Protein AF-A0A430QYB5-F1 (afdb_monomer)

Nearest PDB structures (foldseek):
  3lpz-assembly1_A  TM=6.120E-01  e=8.906E+00  Thermochaetoides thermophila DSM 1495

Structure (mmCIF, N/CA/C/O backbone):
data_AF-A0A430QYB5-F1
#
_entry.id   AF-A0A430QYB5-F1
#
loop_
_atom_site.group_PDB
_atom_site.id
_atom_site.type_symbol
_atom_site.label_atom_id
_atom_site.label_alt_id
_atom_site.label_comp_id
_atom_site.label_asym_id
_atom_site.label_entity_id
_atom_site.label_seq_id
_atom_site.pdbx_PDB_ins_code
_atom_site.Cartn_x
_atom_site.Cartn_y
_atom_site.Cartn_z
_atom_site.occupancy
_atom_site.B_iso_or_equiv
_atom_site.auth_seq_id
_atom_site.auth_comp_id
_atom_site.auth_asym_id
_atom_site.auth_atom_id
_atom_site.pdbx_PDB_model_num
ATOM 1 N N . MET A 1 1 ? -18.616 -3.826 4.982 1.00 47.16 1 MET A N 1
ATOM 2 C CA . MET A 1 1 ? -18.091 -3.976 3.610 1.00 47.16 1 MET A CA 1
ATOM 3 C C . MET A 1 1 ? -16.634 -4.394 3.695 1.00 47.16 1 MET A C 1
ATOM 5 O O . MET A 1 1 ? -15.875 -3.726 4.386 1.00 47.16 1 MET A O 1
ATOM 9 N N . VAL A 1 2 ? -16.260 -5.523 3.088 1.00 58.34 2 VAL A N 1
ATOM 10 C CA . VAL A 1 2 ? -14.852 -5.933 2.980 1.00 58.34 2 VAL A CA 1
ATOM 11 C C . VAL A 1 2 ? -14.262 -5.091 1.857 1.00 58.34 2 VAL A C 1
ATOM 13 O O . VAL A 1 2 ? -14.585 -5.321 0.697 1.00 58.34 2 VAL A O 1
ATOM 16 N N . LEU A 1 3 ? -13.484 -4.056 2.189 1.00 60.25 3 LEU A N 1
ATOM 17 C CA . LEU A 1 3 ? -12.774 -3.303 1.156 1.00 60.25 3 LEU A CA 1
ATOM 18 C C . LEU A 1 3 ? -11.846 -4.300 0.436 1.00 60.25 3 LEU A C 1
ATOM 20 O O . LEU A 1 3 ? -11.091 -4.998 1.123 1.00 60.25 3 LEU A O 1
ATOM 24 N N . PRO A 1 4 ? -11.897 -4.424 -0.901 1.00 82.31 4 PRO A N 1
ATOM 25 C CA . PRO A 1 4 ? -11.159 -5.451 -1.626 1.00 82.31 4 PRO A CA 1
ATOM 26 C C . PRO A 1 4 ? -9.688 -5.040 -1.795 1.00 82.31 4 PRO A C 1
ATOM 28 O O . PRO A 1 4 ? -9.173 -4.937 -2.903 1.00 82.31 4 PRO A O 1
ATOM 31 N N . TYR A 1 5 ? -8.989 -4.809 -0.678 1.00 80.50 5 TYR A N 1
ATOM 32 C CA . TYR A 1 5 ? -7.568 -4.455 -0.639 1.00 80.50 5 TYR A CA 1
ATOM 33 C C . TYR A 1 5 ? -6.678 -5.377 -1.495 1.00 80.50 5 TYR A C 1
ATOM 35 O O . TYR A 1 5 ? -5.814 -4.848 -2.192 1.00 80.50 5 TYR A O 1
ATOM 43 N N . PRO A 1 6 ? -6.884 -6.714 -1.534 1.00 84.00 6 PRO A N 1
ATOM 44 C CA . PRO A 1 6 ? -6.086 -7.585 -2.396 1.00 84.00 6 PRO A CA 1
ATOM 45 C C . PRO A 1 6 ? -6.289 -7.280 -3.882 1.00 84.00 6 PRO A C 1
ATOM 47 O O . PRO A 1 6 ? -5.328 -7.282 -4.641 1.00 84.00 6 PRO A O 1
ATOM 50 N N . VAL A 1 7 ? -7.525 -6.967 -4.286 1.00 88.19 7 VAL A N 1
ATOM 51 C CA . VAL A 1 7 ? -7.868 -6.640 -5.677 1.00 88.19 7 VAL A CA 1
ATOM 52 C C . VAL A 1 7 ? -7.212 -5.329 -6.090 1.00 88.19 7 VAL A C 1
ATOM 54 O O . VAL A 1 7 ? -6.670 -5.244 -7.185 1.00 88.19 7 VAL A O 1
ATOM 57 N N . ILE A 1 8 ? -7.200 -4.331 -5.201 1.00 87.19 8 ILE A N 1
ATOM 58 C CA . ILE A 1 8 ? -6.532 -3.049 -5.459 1.00 87.19 8 ILE A CA 1
ATOM 59 C C . ILE A 1 8 ? -5.026 -3.267 -5.627 1.00 87.19 8 ILE A C 1
ATOM 61 O O . ILE A 1 8 ? -4.460 -2.790 -6.603 1.00 87.19 8 ILE A O 1
ATOM 65 N N . ALA A 1 9 ? -4.392 -4.021 -4.721 1.00 88.00 9 ALA A N 1
ATOM 66 C CA . ALA A 1 9 ? -2.957 -4.290 -4.787 1.00 88.00 9 ALA A CA 1
ATOM 67 C C . ALA A 1 9 ? -2.564 -5.063 -6.058 1.00 88.00 9 ALA A C 1
ATOM 69 O O . ALA A 1 9 ? -1.617 -4.668 -6.741 1.00 88.00 9 ALA A O 1
ATOM 70 N N . LEU A 1 10 ? -3.303 -6.129 -6.398 1.00 90.56 10 LEU A N 1
ATOM 71 C CA . LEU A 1 10 ? -3.067 -6.897 -7.626 1.00 90.56 10 LEU A CA 1
ATOM 72 C C . LEU A 1 10 ? -3.315 -6.050 -8.873 1.00 90.56 10 LEU A C 1
ATOM 74 O O . LEU A 1 10 ? -2.497 -6.065 -9.786 1.00 90.56 10 LEU A O 1
ATOM 78 N N . GLY A 1 11 ? -4.421 -5.304 -8.906 1.00 91.19 11 GLY A N 1
ATOM 79 C CA . GLY A 1 11 ? -4.780 -4.453 -10.036 1.00 91.19 11 GLY A CA 1
ATOM 80 C C . GLY A 1 11 ? -3.723 -3.384 -10.294 1.00 91.19 11 GLY A C 1
ATOM 81 O O . GLY A 1 11 ? -3.291 -3.213 -11.430 1.00 91.19 11 GLY A O 1
ATOM 82 N N . SER A 1 12 ? -3.231 -2.727 -9.239 1.00 90.44 12 SER A N 1
ATOM 83 C CA . SER A 1 12 ? -2.146 -1.756 -9.373 1.00 90.44 12 SER A CA 1
ATOM 84 C C . SER A 1 12 ? -0.837 -2.408 -9.818 1.00 90.44 12 SER A C 1
ATOM 86 O O . SER A 1 12 ? -0.170 -1.877 -10.697 1.00 90.44 12 SER A O 1
ATOM 88 N N 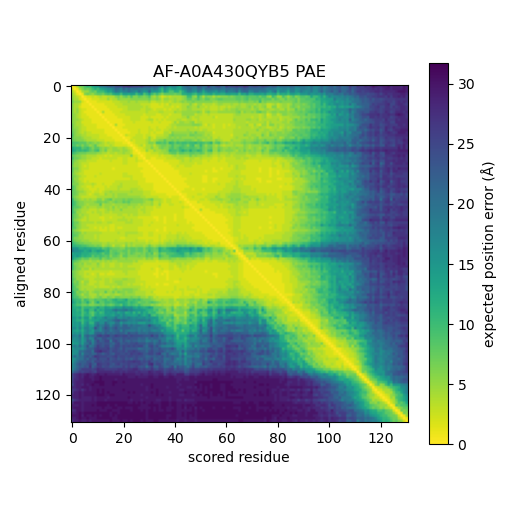. LEU A 1 13 ? -0.481 -3.581 -9.282 1.00 90.31 13 LEU A N 1
ATOM 89 C CA . LEU A 1 13 ? 0.733 -4.289 -9.701 1.00 90.31 13 LEU A CA 1
ATOM 90 C C . LEU A 1 13 ? 0.675 -4.663 -11.188 1.00 90.31 13 LEU A C 1
ATOM 92 O O . LEU A 1 13 ? 1.628 -4.425 -11.927 1.00 90.31 13 LEU A O 1
ATOM 96 N N . PHE A 1 14 ? -0.461 -5.208 -11.629 1.00 92.31 14 PHE A N 1
ATOM 97 C CA . PHE A 1 14 ? -0.683 -5.575 -13.022 1.00 92.31 14 PHE A CA 1
ATOM 98 C C . PHE A 1 14 ? -0.609 -4.355 -13.941 1.00 92.31 14 PHE A C 1
ATOM 100 O O . PHE A 1 14 ? 0.028 -4.417 -14.989 1.00 92.31 14 PHE A O 1
ATOM 107 N N . MET A 1 15 ? -1.192 -3.227 -13.526 1.00 92.00 15 MET A N 1
ATOM 108 C CA . MET A 1 15 ? -1.157 -2.001 -14.318 1.00 92.00 15 MET A CA 1
ATOM 109 C C . MET A 1 15 ? 0.257 -1.422 -14.440 1.00 92.00 15 MET A C 1
ATOM 111 O O . MET A 1 15 ? 0.645 -0.987 -15.522 1.00 92.00 15 MET A O 1
ATOM 115 N N . GLY A 1 16 ? 1.054 -1.479 -13.368 1.00 89.25 16 GLY A N 1
ATOM 116 C CA . GLY A 1 16 ? 2.466 -1.090 -13.401 1.00 89.25 16 GLY A CA 1
ATOM 117 C C . GLY A 1 16 ? 3.289 -1.954 -14.359 1.00 89.25 16 GLY A C 1
ATOM 118 O O . GLY A 1 16 ? 4.051 -1.426 -15.165 1.00 89.25 16 GLY A O 1
ATOM 119 N N . LEU A 1 17 ? 3.091 -3.276 -14.330 1.00 90.56 17 LEU A N 1
ATOM 120 C CA . LEU A 1 17 ? 3.746 -4.203 -15.259 1.00 90.56 17 LEU A CA 1
ATOM 121 C C . LEU A 1 17 ? 3.321 -3.959 -16.710 1.00 90.56 17 LEU A C 1
ATOM 123 O O . LEU A 1 17 ? 4.170 -3.915 -17.596 1.00 90.56 17 LEU A O 1
ATOM 127 N N . LEU A 1 18 ? 2.023 -3.765 -16.954 1.00 91.81 18 LEU A N 1
ATOM 128 C CA . LEU A 1 18 ? 1.495 -3.483 -18.285 1.00 91.81 18 LEU A CA 1
ATOM 129 C C . LEU A 1 18 ? 2.076 -2.180 -18.848 1.00 91.81 18 LEU A C 1
ATOM 131 O O . LEU A 1 18 ? 2.501 -2.155 -19.999 1.00 91.81 18 LEU A O 1
ATOM 135 N N . ALA A 1 19 ? 2.157 -1.124 -18.034 1.00 88.94 19 ALA A N 1
ATOM 136 C CA . ALA A 1 19 ? 2.781 0.136 -18.430 1.00 88.94 19 ALA A CA 1
ATOM 137 C C . ALA A 1 19 ? 4.268 -0.044 -18.793 1.00 88.94 19 ALA A C 1
ATOM 139 O O . ALA A 1 19 ? 4.719 0.505 -19.797 1.00 88.94 19 ALA A O 1
ATOM 140 N N . GLY A 1 20 ? 5.003 -0.866 -18.036 1.00 86.12 20 GLY A N 1
ATOM 141 C CA . GLY A 1 20 ? 6.384 -1.236 -18.358 1.00 86.12 20 GLY A CA 1
ATOM 142 C C . GLY A 1 20 ? 6.516 -1.973 -19.691 1.00 86.12 20 GLY A C 1
ATOM 143 O O . GLY A 1 20 ? 7.339 -1.604 -20.524 1.00 86.12 20 GLY A O 1
ATOM 144 N N . VAL A 1 21 ? 5.664 -2.974 -19.938 1.00 88.50 21 VAL A N 1
ATOM 145 C CA . VAL A 1 21 ? 5.663 -3.750 -21.194 1.00 88.50 21 VAL A CA 1
ATOM 146 C C . VAL A 1 21 ? 5.299 -2.887 -22.405 1.00 88.50 21 VAL A C 1
ATOM 148 O O . VAL A 1 21 ? 5.844 -3.084 -23.487 1.00 88.50 21 VAL A O 1
ATOM 151 N N . LEU A 1 22 ? 4.410 -1.907 -22.230 1.00 90.06 22 LEU A N 1
ATOM 152 C CA . LEU A 1 22 ? 4.030 -0.954 -23.276 1.00 90.06 22 LEU A CA 1
ATOM 153 C C . LEU A 1 22 ? 5.103 0.120 -23.546 1.00 90.06 22 LEU A C 1
ATOM 155 O O . LEU A 1 22 ? 4.922 0.939 -24.445 1.00 90.06 22 LEU A O 1
ATOM 159 N N . GLY A 1 23 ? 6.214 0.121 -22.801 1.00 84.44 23 GLY A N 1
ATOM 160 C CA . GLY A 1 23 ? 7.333 1.042 -23.008 1.00 84.44 23 GLY A CA 1
ATOM 161 C C . GLY A 1 23 ? 7.104 2.449 -22.453 1.00 84.44 23 GLY A C 1
ATOM 162 O O . GLY A 1 23 ? 7.766 3.391 -22.892 1.00 84.44 23 GLY A O 1
ATOM 163 N N . TYR A 1 24 ? 6.173 2.621 -21.508 1.00 85.56 24 TYR A N 1
ATOM 164 C CA . TYR A 1 24 ? 6.037 3.892 -20.797 1.00 85.56 24 TYR A CA 1
ATOM 165 C C . TYR A 1 24 ? 7.262 4.164 -19.916 1.00 85.56 24 TYR A C 1
ATOM 167 O O . TYR A 1 24 ? 7.992 3.260 -19.523 1.00 85.56 24 TYR A O 1
ATOM 175 N N . THR A 1 25 ? 7.496 5.433 -19.593 1.00 81.88 25 THR A N 1
ATOM 176 C CA . THR A 1 25 ? 8.620 5.845 -18.746 1.00 81.88 25 THR A CA 1
ATOM 177 C C . THR A 1 25 ? 8.281 5.766 -17.255 1.00 81.88 25 THR A C 1
ATOM 179 O O . THR A 1 25 ? 7.110 5.790 -16.864 1.00 81.88 25 THR A O 1
ATOM 182 N N . ASP A 1 26 ? 9.321 5.740 -16.415 1.00 76.81 26 ASP A N 1
ATOM 183 C CA . ASP A 1 26 ? 9.262 5.689 -14.943 1.00 76.81 26 ASP A CA 1
ATOM 184 C C . ASP A 1 26 ? 8.128 6.506 -14.284 1.00 76.81 26 ASP A C 1
ATOM 186 O O . ASP A 1 26 ? 7.437 5.952 -13.423 1.00 76.81 26 ASP A O 1
ATOM 190 N N . PRO A 1 27 ? 7.853 7.772 -14.673 1.00 85.38 27 PRO A N 1
ATOM 191 C CA . PRO A 1 27 ? 6.789 8.574 -14.061 1.00 85.38 27 PRO A CA 1
ATOM 192 C C . PRO A 1 27 ? 5.383 7.969 -14.176 1.00 85.38 27 PRO A C 1
ATOM 194 O O . PRO A 1 27 ? 4.529 8.248 -13.337 1.00 85.38 27 PRO A O 1
ATOM 197 N N . TYR A 1 28 ? 5.136 7.142 -15.193 1.00 85.31 28 TYR A N 1
ATOM 198 C CA . TYR A 1 28 ? 3.842 6.498 -15.428 1.00 85.31 28 TYR A CA 1
ATOM 199 C C . TYR A 1 28 ? 3.749 5.105 -14.804 1.00 85.31 28 TYR A C 1
ATOM 201 O O . TYR A 1 28 ? 2.649 4.611 -14.574 1.00 85.31 28 TYR A O 1
ATOM 209 N N . ILE A 1 29 ? 4.891 4.481 -14.517 1.00 88.88 29 ILE A N 1
ATOM 210 C CA . ILE A 1 29 ? 4.985 3.122 -13.978 1.00 88.88 29 ILE A CA 1
ATOM 211 C C . ILE A 1 29 ? 5.031 3.160 -12.448 1.00 88.88 29 ILE A C 1
ATOM 213 O O . ILE A 1 29 ? 4.266 2.468 -11.772 1.00 88.88 29 ILE A O 1
ATOM 217 N N . LEU A 1 30 ? 5.909 4.000 -11.892 1.00 90.19 30 LEU A N 1
ATOM 218 C CA . LEU A 1 30 ? 6.222 4.054 -10.465 1.00 90.19 30 LEU A CA 1
ATOM 219 C C . LEU A 1 30 ? 4.995 4.252 -9.553 1.00 90.19 30 LEU A C 1
ATOM 221 O O . LEU A 1 30 ? 4.906 3.541 -8.545 1.00 90.19 30 LEU A O 1
ATOM 225 N N . PRO A 1 31 ? 4.016 5.129 -9.869 1.00 93.00 31 PRO A N 1
ATOM 226 C CA . PRO A 1 31 ? 2.850 5.332 -9.008 1.00 93.00 31 PRO A CA 1
ATOM 227 C C . PRO A 1 31 ? 2.039 4.053 -8.769 1.00 93.00 31 PRO A C 1
ATOM 229 O O . PRO A 1 31 ? 1.543 3.828 -7.665 1.00 93.00 31 PRO A O 1
ATOM 232 N N . TRP A 1 32 ? 1.945 3.173 -9.768 1.00 93.75 32 TRP A N 1
ATOM 233 C CA . TRP A 1 32 ? 1.214 1.912 -9.649 1.00 93.75 32 TRP A CA 1
ATOM 234 C C . TRP A 1 32 ? 1.873 0.958 -8.653 1.00 93.75 32 TRP A C 1
ATOM 236 O O . TRP A 1 32 ? 1.205 0.392 -7.784 1.00 93.75 32 TRP A O 1
ATOM 246 N N . PHE A 1 33 ? 3.199 0.847 -8.708 1.00 92.44 33 PHE A N 1
ATOM 247 C CA . PHE A 1 33 ? 3.968 0.076 -7.735 1.00 92.44 33 PHE A CA 1
ATOM 248 C C . PHE A 1 33 ? 3.897 0.693 -6.333 1.00 92.44 33 PHE A C 1
ATOM 250 O O . PHE A 1 33 ? 3.754 -0.035 -5.349 1.00 92.44 33 PHE A O 1
ATOM 257 N N . MET A 1 34 ? 3.914 2.027 -6.221 1.00 94.88 34 MET A N 1
ATOM 258 C CA . MET A 1 34 ? 3.735 2.716 -4.938 1.00 94.88 34 MET A CA 1
ATOM 259 C C . MET A 1 34 ? 2.387 2.388 -4.290 1.00 94.88 34 MET A C 1
ATOM 261 O O . MET A 1 34 ? 2.355 2.167 -3.078 1.00 94.88 34 MET A O 1
ATOM 265 N N . ILE A 1 35 ? 1.301 2.323 -5.071 1.00 92.88 35 ILE A N 1
ATOM 266 C CA . ILE A 1 35 ? -0.034 1.942 -4.584 1.00 92.88 35 ILE A CA 1
ATOM 267 C C . ILE A 1 35 ? -0.033 0.488 -4.106 1.00 92.88 35 ILE A C 1
ATOM 269 O O . ILE A 1 35 ? -0.485 0.220 -2.992 1.00 92.88 35 ILE A O 1
ATOM 273 N N . ALA A 1 36 ? 0.520 -0.440 -4.892 1.00 93.38 36 ALA A N 1
ATOM 274 C CA . ALA A 1 36 ? 0.593 -1.852 -4.515 1.00 93.38 36 ALA A CA 1
ATOM 275 C C . ALA A 1 36 ? 1.311 -2.032 -3.165 1.00 93.38 36 ALA A C 1
ATOM 277 O O . ALA A 1 36 ? 0.786 -2.658 -2.240 1.00 93.38 36 ALA A O 1
ATOM 278 N N . VAL A 1 37 ? 2.481 -1.402 -3.025 1.00 94.19 37 VAL A N 1
ATOM 279 C CA . VAL A 1 37 ? 3.287 -1.419 -1.799 1.00 94.19 37 VAL A CA 1
ATOM 280 C C . VAL A 1 37 ? 2.542 -0.779 -0.628 1.00 94.19 37 VAL A C 1
ATOM 282 O O . VAL A 1 37 ? 2.503 -1.358 0.460 1.00 94.19 37 VAL A O 1
ATOM 285 N N . ALA A 1 38 ? 1.911 0.381 -0.839 1.00 92.94 38 ALA A N 1
ATOM 286 C CA . ALA A 1 38 ? 1.135 1.067 0.190 1.00 92.94 38 ALA A CA 1
ATOM 287 C C . ALA A 1 38 ? 0.012 0.178 0.733 1.00 92.94 38 ALA A C 1
ATOM 289 O O . ALA A 1 38 ? -0.175 0.067 1.945 1.00 92.94 38 ALA A O 1
ATOM 290 N N . VAL A 1 39 ? -0.726 -0.495 -0.151 1.00 90.44 39 VAL A N 1
ATOM 291 C CA . VAL A 1 39 ? -1.830 -1.372 0.250 1.00 90.44 39 VAL A CA 1
ATOM 292 C C . VAL A 1 39 ? -1.312 -2.555 1.067 1.00 90.44 39 VAL A C 1
ATOM 294 O O . VAL A 1 39 ? -1.845 -2.830 2.147 1.00 90.44 39 VAL A O 1
ATOM 297 N N . VAL A 1 40 ? -0.238 -3.212 0.619 1.00 91.81 40 VAL A N 1
ATOM 298 C CA . VAL A 1 40 ? 0.366 -4.335 1.354 1.00 91.81 40 VAL A CA 1
ATOM 299 C C . VAL A 1 40 ? 0.857 -3.889 2.734 1.00 91.81 40 VAL A C 1
ATOM 301 O O . VAL A 1 40 ? 0.513 -4.526 3.733 1.00 91.81 40 VAL A O 1
ATOM 304 N N . ALA A 1 41 ? 1.583 -2.771 2.813 1.00 91.94 41 ALA A N 1
ATOM 305 C CA . ALA A 1 41 ? 2.113 -2.225 4.063 1.00 91.94 41 ALA A CA 1
ATOM 306 C C . ALA A 1 41 ? 1.007 -1.774 5.033 1.00 91.94 41 ALA A C 1
ATOM 308 O O . ALA A 1 41 ? 1.099 -1.974 6.251 1.00 91.94 41 ALA A O 1
ATOM 309 N N . SER A 1 42 ? -0.064 -1.187 4.495 1.00 87.06 42 SER A N 1
ATOM 310 C CA . SER A 1 42 ? -1.226 -0.755 5.267 1.00 87.06 42 SER A CA 1
ATOM 311 C C . SER A 1 42 ? -1.937 -1.946 5.897 1.00 87.06 42 SER A C 1
ATOM 313 O O . SER A 1 42 ? -2.212 -1.911 7.096 1.00 87.06 42 SER A O 1
ATOM 315 N N . VAL A 1 43 ? -2.163 -3.030 5.146 1.00 87.12 43 VAL A N 1
AT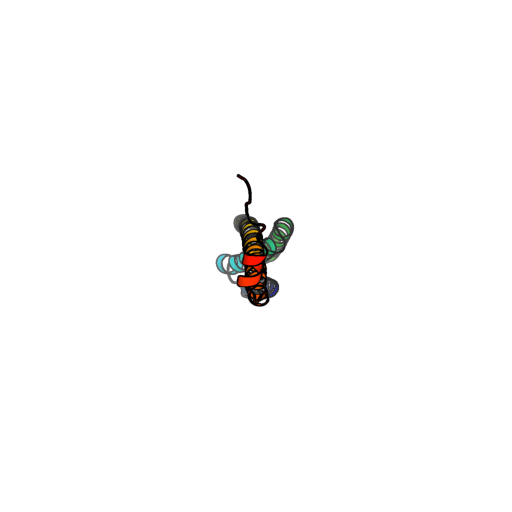OM 316 C CA . VAL A 1 43 ? -2.907 -4.209 5.621 1.00 87.12 43 VAL A CA 1
ATOM 317 C C . VAL A 1 43 ? -2.056 -5.104 6.522 1.00 87.12 43 VAL A C 1
ATOM 319 O O . VAL A 1 43 ? -2.470 -5.402 7.644 1.00 87.12 43 VAL A O 1
ATOM 322 N N . HIS A 1 44 ? -0.860 -5.486 6.072 1.00 86.56 44 HIS A N 1
ATOM 323 C CA . HIS A 1 44 ? -0.035 -6.523 6.707 1.00 86.56 44 HIS A CA 1
ATOM 324 C C . HIS A 1 44 ? 1.066 -5.963 7.617 1.00 86.56 44 HIS A C 1
ATOM 326 O O . HIS A 1 44 ? 1.680 -6.698 8.388 1.00 86.56 44 HIS A O 1
ATOM 332 N N . GLY A 1 45 ? 1.292 -4.649 7.583 1.00 88.19 45 GLY A N 1
ATOM 333 C CA . GLY A 1 45 ? 2.293 -3.978 8.402 1.00 88.19 45 GLY A CA 1
ATOM 334 C C . GLY A 1 45 ? 3.630 -3.761 7.690 1.00 88.19 45 GLY A C 1
ATOM 335 O O . GLY A 1 45 ? 3.817 -4.124 6.532 1.00 88.19 45 GLY A O 1
ATOM 336 N N . LEU A 1 46 ? 4.572 -3.147 8.409 1.00 89.62 46 LEU A N 1
ATOM 337 C CA . LEU A 1 46 ? 5.859 -2.716 7.867 1.00 89.62 46 LEU A CA 1
ATOM 338 C C . LEU A 1 46 ? 6.736 -3.836 7.273 1.00 89.62 46 LEU A C 1
ATOM 340 O O . LEU A 1 46 ? 7.243 -3.610 6.181 1.00 89.62 46 LEU A O 1
ATOM 344 N N . PRO A 1 47 ? 6.922 -5.022 7.897 1.00 91.12 47 PRO A N 1
ATOM 345 C CA . PRO A 1 47 ? 7.822 -6.038 7.336 1.00 91.12 47 PRO A CA 1
ATOM 346 C C . PRO A 1 47 ? 7.355 -6.525 5.958 1.00 91.12 47 PRO A C 1
ATOM 348 O O . PRO A 1 47 ? 8.156 -6.650 5.037 1.00 91.12 47 PRO A O 1
ATOM 351 N N . TRP A 1 48 ? 6.044 -6.697 5.785 1.00 91.00 48 TRP A N 1
ATOM 352 C CA . TRP A 1 48 ? 5.442 -7.015 4.490 1.00 91.00 48 TRP A CA 1
ATOM 353 C C . TRP A 1 4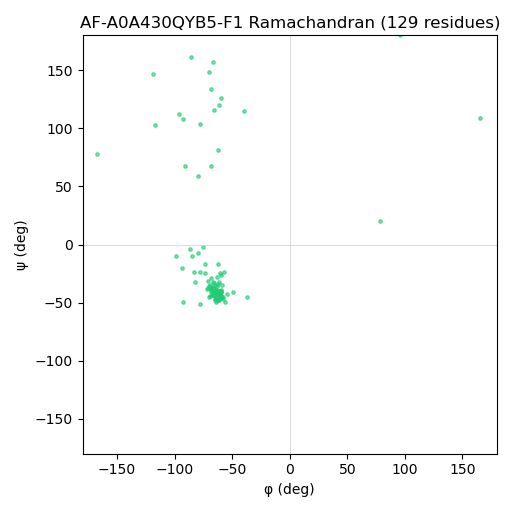8 ? 5.521 -5.851 3.503 1.00 91.00 48 TRP A C 1
ATOM 355 O O . TRP A 1 48 ? 5.723 -6.077 2.316 1.00 91.00 48 TRP A O 1
ATOM 365 N N . GLY A 1 49 ? 5.411 -4.612 3.988 1.00 91.19 49 GLY A N 1
ATOM 366 C CA . GLY A 1 49 ? 5.658 -3.415 3.186 1.00 91.19 49 GLY A CA 1
ATOM 367 C C . GLY A 1 49 ? 7.078 -3.364 2.621 1.00 91.19 49 GLY A C 1
ATOM 368 O O . GLY A 1 49 ? 7.239 -3.111 1.437 1.00 91.19 49 GLY A O 1
ATOM 369 N N . LEU A 1 50 ? 8.093 -3.674 3.435 1.00 9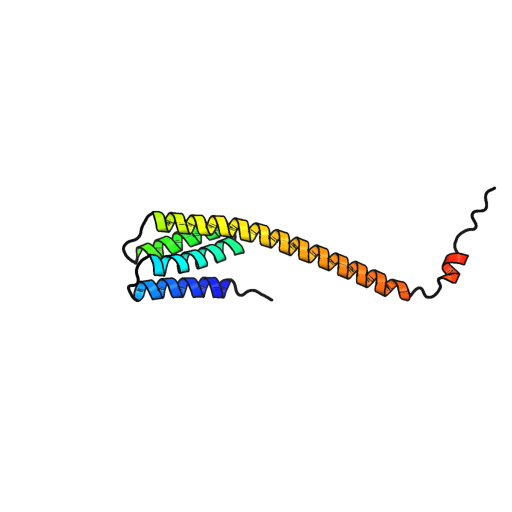3.19 50 LEU A N 1
ATOM 370 C CA . LEU A 1 50 ? 9.497 -3.710 3.010 1.00 93.19 50 LEU A CA 1
ATOM 371 C C . LEU A 1 50 ? 9.755 -4.807 1.968 1.00 93.19 50 LEU A C 1
ATOM 373 O O . LEU A 1 50 ? 10.409 -4.548 0.959 1.00 93.19 50 LEU A O 1
ATOM 377 N N . LEU A 1 51 ? 9.203 -6.008 2.177 1.00 94.81 51 LEU A N 1
ATOM 378 C CA . LEU A 1 51 ? 9.261 -7.088 1.185 1.00 94.81 51 LEU A CA 1
ATOM 379 C C . LEU A 1 51 ? 8.581 -6.679 -0.124 1.00 94.81 51 LEU A C 1
ATOM 381 O O . LEU A 1 51 ? 9.142 -6.881 -1.198 1.00 94.81 51 LEU A O 1
ATOM 385 N N . ALA A 1 52 ? 7.405 -6.052 -0.043 1.00 93.44 52 ALA A N 1
ATOM 386 C CA . ALA A 1 52 ? 6.706 -5.545 -1.216 1.00 93.44 52 ALA A CA 1
ATOM 387 C C . ALA A 1 52 ? 7.515 -4.457 -1.936 1.00 93.44 52 ALA A C 1
ATOM 389 O O . ALA A 1 52 ? 7.583 -4.484 -3.159 1.00 93.44 52 ALA A O 1
ATOM 390 N N . SER A 1 53 ? 8.167 -3.537 -1.214 1.00 93.75 53 SER A N 1
ATOM 391 C CA . SER A 1 53 ? 9.059 -2.533 -1.807 1.00 93.75 53 SER A CA 1
ATOM 392 C C . SER A 1 53 ? 10.239 -3.178 -2.534 1.00 93.75 53 SER A C 1
ATOM 394 O O . SER A 1 53 ? 10.563 -2.753 -3.638 1.00 93.75 53 SER A O 1
ATOM 396 N N . ALA A 1 54 ? 10.859 -4.211 -1.956 1.00 93.69 54 ALA A N 1
ATOM 397 C CA . ALA A 1 54 ? 11.966 -4.931 -2.587 1.00 93.69 54 ALA A CA 1
ATOM 398 C C . ALA A 1 54 ? 11.521 -5.681 -3.858 1.00 93.69 54 ALA A C 1
ATOM 400 O O . ALA A 1 54 ? 12.195 -5.629 -4.889 1.00 93.69 54 ALA A O 1
ATOM 401 N N . LEU A 1 55 ? 10.353 -6.328 -3.819 1.00 94.38 55 LEU A N 1
ATOM 402 C CA . LEU A 1 55 ? 9.757 -6.983 -4.987 1.00 94.38 55 LEU A CA 1
ATOM 403 C C . LEU A 1 55 ? 9.359 -5.973 -6.072 1.00 94.38 55 LEU A C 1
ATOM 405 O O . LEU A 1 55 ? 9.636 -6.181 -7.247 1.00 94.38 55 LEU A O 1
ATOM 409 N N . ALA A 1 56 ? 8.762 -4.846 -5.690 1.00 92.31 56 ALA A N 1
ATOM 410 C CA . ALA A 1 56 ? 8.410 -3.782 -6.622 1.00 92.31 56 ALA A CA 1
ATOM 411 C C . ALA A 1 56 ? 9.652 -3.154 -7.267 1.00 92.31 56 ALA A C 1
ATOM 413 O O . ALA A 1 56 ? 9.666 -2.934 -8.472 1.00 92.31 56 ALA A O 1
ATOM 414 N N . ALA A 1 57 ? 10.709 -2.908 -6.490 1.00 92.56 57 ALA A N 1
ATOM 415 C CA . ALA A 1 57 ? 11.964 -2.363 -6.996 1.00 92.56 57 ALA A CA 1
ATOM 416 C C . ALA A 1 57 ? 12.671 -3.332 -7.954 1.00 92.56 57 ALA A C 1
ATOM 418 O O . ALA A 1 57 ? 13.157 -2.906 -8.995 1.00 92.56 57 ALA A O 1
ATOM 419 N N . SER A 1 58 ? 12.692 -4.631 -7.638 1.00 91.44 58 SER A N 1
ATOM 420 C CA . SER A 1 58 ? 13.249 -5.647 -8.543 1.00 91.44 58 SER A CA 1
ATOM 421 C C . SER A 1 58 ? 12.436 -5.792 -9.830 1.00 91.44 58 SER A C 1
ATOM 423 O O . SER A 1 58 ? 13.028 -5.924 -10.895 1.00 91.44 58 SER A O 1
ATOM 425 N N . ALA A 1 59 ? 11.106 -5.683 -9.765 1.00 90.62 59 ALA A N 1
ATOM 426 C CA . ALA A 1 59 ? 10.264 -5.633 -10.958 1.00 90.62 59 ALA A CA 1
ATOM 427 C C . ALA A 1 59 ? 10.526 -4.371 -11.801 1.00 90.62 59 ALA A C 1
ATOM 429 O O . ALA A 1 59 ? 10.665 -4.471 -13.015 1.00 90.62 59 ALA A O 1
ATOM 430 N N . LEU A 1 60 ? 10.646 -3.198 -11.169 1.00 88.44 60 LEU A N 1
ATOM 431 C CA . LEU A 1 60 ? 10.997 -1.938 -11.835 1.00 88.44 60 LEU A CA 1
ATOM 432 C C . LEU A 1 60 ? 12.392 -1.982 -12.470 1.00 88.44 60 LEU A C 1
ATOM 434 O O . LEU A 1 60 ? 12.577 -1.434 -13.546 1.00 88.44 60 LEU A O 1
ATOM 438 N N . ALA A 1 61 ? 13.354 -2.684 -11.867 1.00 88.75 61 ALA A N 1
ATOM 439 C CA . ALA A 1 61 ? 14.696 -2.846 -12.426 1.00 88.75 61 ALA A CA 1
ATOM 440 C C . ALA A 1 61 ? 14.725 -3.588 -13.778 1.00 88.75 61 ALA A C 1
ATOM 442 O O . ALA A 1 61 ? 15.715 -3.484 -14.501 1.00 88.75 61 ALA A O 1
ATOM 443 N N . LEU A 1 62 ? 13.650 -4.299 -14.145 1.00 87.19 62 LEU A N 1
ATOM 444 C CA . LEU A 1 62 ? 13.492 -4.901 -15.473 1.00 87.19 62 LEU A CA 1
ATOM 445 C C . LEU A 1 62 ? 13.184 -3.860 -16.565 1.00 87.19 62 LEU A C 1
ATOM 447 O O . LEU A 1 62 ? 13.332 -4.165 -17.746 1.00 87.19 62 LEU A O 1
ATOM 451 N N . PHE A 1 63 ? 12.770 -2.648 -16.181 1.00 82.69 63 PHE A N 1
ATOM 452 C CA . PHE A 1 63 ? 12.375 -1.561 -17.076 1.00 82.69 63 PHE A CA 1
ATOM 453 C C . PHE A 1 63 ? 13.333 -0.366 -16.899 1.00 82.69 63 PHE A C 1
ATOM 455 O O . PHE A 1 63 ? 13.251 0.359 -15.909 1.00 82.69 63 PHE A O 1
ATOM 462 N N . PRO A 1 64 ? 14.286 -0.145 -17.820 1.00 76.69 64 PRO A N 1
ATOM 463 C CA . PRO A 1 64 ? 15.218 0.976 -17.723 1.00 76.69 64 PRO A CA 1
ATOM 464 C C . PRO A 1 64 ? 14.543 2.343 -17.972 1.00 76.69 64 PRO A C 1
ATOM 466 O O . PRO A 1 64 ? 13.665 2.421 -18.834 1.00 76.69 64 PRO A O 1
ATOM 469 N N . PRO A 1 65 ? 15.016 3.443 -17.343 1.00 73.56 65 PRO A N 1
ATOM 470 C CA . PRO A 1 65 ? 16.114 3.520 -16.376 1.00 73.56 65 PRO A CA 1
ATOM 471 C C . PRO A 1 65 ? 15.636 3.491 -14.912 1.00 73.56 65 PRO A C 1
ATOM 473 O O . PRO A 1 65 ? 15.103 4.473 -14.411 1.00 73.56 65 PRO A O 1
ATOM 476 N N . PHE A 1 66 ? 15.947 2.416 -14.181 1.00 78.69 66 PHE A N 1
ATOM 477 C CA . PHE A 1 66 ? 15.691 2.350 -12.740 1.00 78.69 66 PHE A CA 1
ATOM 478 C C . PHE A 1 66 ? 16.591 3.310 -11.949 1.00 78.69 66 PHE A C 1
ATOM 480 O O . PHE A 1 66 ? 17.810 3.343 -12.129 1.00 78.69 66 PHE A O 1
ATOM 487 N N . SER A 1 67 ? 15.992 4.055 -11.020 1.00 85.56 67 SER A N 1
ATOM 488 C CA . SER A 1 67 ? 16.672 5.067 -10.209 1.00 85.56 67 SER A CA 1
ATOM 489 C C . SER A 1 67 ? 16.614 4.753 -8.709 1.00 85.56 67 SER A C 1
ATOM 491 O O . SER A 1 67 ? 15.624 4.241 -8.187 1.00 85.56 67 SER A O 1
ATOM 493 N N . GLY A 1 68 ? 17.664 5.121 -7.964 1.00 87.31 68 GLY A N 1
ATOM 494 C CA . GLY A 1 68 ? 17.672 4.983 -6.497 1.00 87.31 68 GLY A CA 1
ATOM 495 C C . GLY A 1 68 ? 16.566 5.794 -5.803 1.00 87.31 68 GLY A C 1
ATOM 496 O O . GLY A 1 68 ? 16.097 5.428 -4.725 1.00 87.31 68 GLY A O 1
ATOM 497 N N . THR A 1 69 ? 16.090 6.860 -6.449 1.00 90.19 69 THR A N 1
ATOM 498 C CA . THR A 1 69 ? 14.938 7.650 -6.001 1.00 90.19 69 THR A CA 1
ATOM 499 C C . THR A 1 69 ? 13.634 6.857 -6.079 1.00 90.19 69 THR A C 1
ATOM 501 O O . THR A 1 69 ? 12.826 6.963 -5.158 1.00 90.19 69 THR A O 1
ATOM 504 N N . ALA A 1 70 ? 13.443 6.002 -7.091 1.00 89.81 70 ALA A N 1
ATOM 505 C CA . ALA A 1 70 ? 12.291 5.102 -7.170 1.00 89.81 70 ALA A CA 1
ATOM 506 C C . ALA A 1 70 ? 12.238 4.150 -5.964 1.00 89.81 70 ALA A C 1
ATOM 508 O O . ALA A 1 70 ? 11.194 4.015 -5.324 1.00 89.81 70 ALA A O 1
ATOM 509 N N . LEU A 1 71 ? 13.377 3.561 -5.578 1.00 92.12 71 LEU A N 1
ATOM 510 C CA . LEU A 1 71 ? 13.466 2.730 -4.373 1.00 92.12 71 LEU A CA 1
ATOM 511 C C . LEU A 1 71 ? 13.113 3.522 -3.105 1.00 92.12 71 LEU A C 1
ATOM 513 O O . LEU A 1 71 ? 12.324 3.053 -2.283 1.00 92.12 71 LEU A O 1
ATOM 517 N N . ALA A 1 72 ? 13.663 4.730 -2.954 1.00 94.38 72 ALA A N 1
ATOM 518 C CA . ALA A 1 72 ? 13.369 5.592 -1.812 1.00 94.38 72 ALA A CA 1
ATOM 519 C C . ALA A 1 72 ? 11.869 5.929 -1.720 1.00 94.38 72 ALA A C 1
ATOM 521 O O . ALA A 1 72 ? 11.291 5.875 -0.634 1.00 94.38 72 ALA A O 1
ATOM 522 N N . LEU A 1 73 ? 11.218 6.203 -2.856 1.00 94.31 73 LEU A N 1
ATOM 523 C CA . LEU A 1 73 ? 9.780 6.473 -2.929 1.00 94.31 73 LEU A CA 1
ATOM 524 C C . LEU A 1 73 ? 8.932 5.243 -2.580 1.00 94.31 73 LEU A C 1
ATOM 526 O O . LEU A 1 73 ? 7.934 5.375 -1.869 1.00 94.31 73 LEU A O 1
ATOM 530 N N . LEU A 1 74 ? 9.336 4.042 -3.003 1.00 94.06 74 LEU A N 1
ATOM 531 C CA . LEU A 1 74 ? 8.656 2.797 -2.627 1.00 94.06 74 LEU A CA 1
ATOM 532 C C . LEU A 1 74 ? 8.751 2.527 -1.120 1.00 94.06 74 LEU A C 1
ATOM 534 O O . LEU A 1 74 ? 7.757 2.141 -0.501 1.00 94.06 74 LEU A O 1
ATOM 538 N N . LEU A 1 75 ? 9.919 2.752 -0.516 1.00 94.31 75 LEU A N 1
ATOM 539 C CA . LEU A 1 75 ? 10.113 2.619 0.931 1.00 94.31 75 LEU A CA 1
ATOM 540 C C . LEU A 1 75 ? 9.311 3.670 1.706 1.00 94.31 75 LEU A C 1
ATOM 542 O O . LEU A 1 75 ? 8.661 3.344 2.702 1.00 94.31 75 LEU A O 1
ATOM 546 N N . LEU A 1 76 ? 9.306 4.919 1.230 1.00 94.06 76 LEU A N 1
ATOM 547 C CA . LEU A 1 76 ? 8.513 5.996 1.819 1.00 94.06 76 LEU A CA 1
ATOM 548 C C . LEU A 1 76 ? 7.016 5.669 1.768 1.00 94.06 76 LEU A C 1
ATOM 550 O O . LEU A 1 76 ? 6.318 5.829 2.769 1.00 94.06 76 LEU A O 1
ATOM 554 N N . SER A 1 77 ? 6.538 5.142 0.638 1.00 93.12 77 SER A N 1
ATOM 555 C CA . SER A 1 77 ? 5.158 4.681 0.480 1.00 93.12 77 SER A CA 1
ATOM 556 C C . SER A 1 77 ? 4.807 3.604 1.513 1.00 93.12 77 SER A C 1
ATOM 558 O O . SER A 1 77 ? 3.801 3.721 2.218 1.00 93.12 77 SER A O 1
ATOM 560 N N . ALA A 1 78 ? 5.677 2.601 1.692 1.00 93.56 78 ALA A N 1
ATOM 561 C CA . ALA A 1 78 ? 5.489 1.555 2.697 1.00 93.56 78 ALA A CA 1
ATOM 562 C C . ALA A 1 78 ? 5.426 2.121 4.127 1.00 93.56 78 ALA A C 1
ATOM 564 O O . ALA A 1 78 ? 4.550 1.740 4.909 1.00 93.56 78 ALA A O 1
ATOM 565 N N . LEU A 1 79 ? 6.327 3.045 4.472 1.00 91.44 79 LEU A N 1
ATOM 566 C CA . LEU A 1 79 ? 6.388 3.667 5.797 1.00 91.44 79 LEU A CA 1
ATOM 567 C C . LEU A 1 79 ? 5.137 4.497 6.100 1.00 91.44 79 LEU A C 1
ATOM 569 O O . LEU A 1 79 ? 4.516 4.313 7.152 1.00 91.44 79 LEU A O 1
ATOM 573 N N . LEU A 1 80 ? 4.740 5.376 5.178 1.00 90.56 80 LEU A N 1
ATOM 57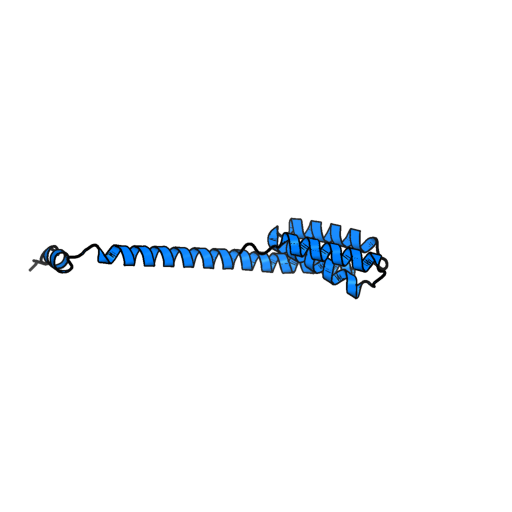4 C CA . LEU A 1 80 ? 3.555 6.222 5.328 1.00 90.56 80 LEU A CA 1
ATOM 575 C C . LEU A 1 80 ? 2.290 5.371 5.439 1.00 90.56 80 LEU A C 1
ATOM 577 O O . LEU A 1 80 ? 1.497 5.536 6.369 1.00 90.56 80 LEU A O 1
ATOM 581 N N . ALA A 1 81 ? 2.127 4.399 4.543 1.00 91.31 81 ALA A N 1
ATOM 582 C CA . ALA A 1 81 ? 0.958 3.537 4.539 1.00 91.31 81 ALA A CA 1
ATOM 583 C C . ALA A 1 81 ? 0.900 2.626 5.770 1.00 91.31 81 ALA A C 1
ATOM 585 O O . ALA A 1 81 ? -0.185 2.365 6.290 1.00 91.31 81 ALA A O 1
ATOM 586 N N . HIS A 1 82 ? 2.046 2.195 6.305 1.00 90.00 82 HIS A N 1
ATOM 587 C CA . HIS A 1 82 ? 2.084 1.481 7.575 1.00 90.00 82 HIS A CA 1
ATOM 588 C C . HIS A 1 82 ? 1.539 2.338 8.729 1.00 90.00 82 HIS A C 1
ATOM 590 O O . HIS A 1 82 ? 0.717 1.858 9.519 1.00 90.00 82 HIS A O 1
ATOM 596 N N . GLN A 1 83 ? 1.971 3.600 8.829 1.00 86.69 83 GLN A N 1
ATOM 597 C CA . GLN A 1 83 ? 1.514 4.520 9.875 1.00 86.69 83 GLN A CA 1
ATOM 598 C C . GLN A 1 83 ? 0.015 4.819 9.747 1.00 86.69 83 GLN A C 1
ATOM 600 O O . GLN A 1 83 ? -0.716 4.712 10.736 1.00 86.69 83 GLN A O 1
ATOM 605 N N . VAL A 1 84 ? -0.454 5.095 8.528 1.00 82.75 84 VAL A N 1
ATOM 606 C CA . VAL A 1 84 ? -1.873 5.330 8.220 1.00 82.75 84 VAL A CA 1
ATOM 607 C C . VAL A 1 84 ? -2.714 4.078 8.488 1.00 82.75 84 VAL A C 1
ATOM 609 O O . VAL A 1 84 ? -3.745 4.146 9.151 1.00 82.75 84 VAL A O 1
ATOM 612 N N . GLY A 1 85 ? -2.256 2.895 8.081 1.00 79.44 85 GLY A N 1
ATOM 613 C CA . GLY A 1 85 ? -2.935 1.633 8.379 1.00 79.44 85 GLY A CA 1
ATOM 614 C C . GLY A 1 85 ? -2.991 1.344 9.883 1.00 79.44 85 GLY A C 1
ATOM 615 O O . GLY A 1 85 ? -3.981 0.821 10.401 1.00 79.44 85 GLY A O 1
ATOM 616 N N . LYS A 1 86 ? -1.947 1.711 10.640 1.00 81.25 86 LYS A N 1
ATOM 617 C CA . LYS A 1 86 ? -1.912 1.576 12.105 1.00 81.25 86 LYS A CA 1
ATOM 618 C C . LYS A 1 86 ? -2.899 2.523 12.792 1.00 81.25 86 LYS A C 1
ATOM 620 O O . LYS A 1 86 ? -3.564 2.085 13.734 1.00 81.25 86 LYS A O 1
ATOM 625 N N . SER A 1 87 ? -3.029 3.769 12.337 1.00 75.62 87 SER A N 1
ATOM 626 C CA . SER A 1 87 ? -4.010 4.719 12.877 1.00 75.62 87 SER A CA 1
ATOM 627 C C . SER A 1 87 ? -5.445 4.314 12.519 1.00 75.62 87 SER A C 1
ATOM 629 O O . SER A 1 87 ? -6.283 4.242 13.419 1.00 75.62 87 SER A O 1
ATOM 631 N N . LEU A 1 88 ? -5.707 3.911 11.270 1.00 71.19 88 LEU A N 1
ATOM 632 C CA . LEU A 1 88 ? -7.009 3.409 10.811 1.00 71.19 88 LEU A CA 1
ATOM 633 C C . LEU A 1 88 ? -7.455 2.163 11.574 1.00 71.19 88 LEU A C 1
ATOM 635 O O . LEU A 1 88 ? -8.586 2.115 12.047 1.00 71.19 88 LEU A O 1
ATOM 639 N N . ARG A 1 89 ? -6.575 1.175 11.782 1.00 73.75 89 ARG A N 1
ATOM 640 C CA . ARG A 1 89 ? -6.912 -0.013 12.591 1.00 73.75 89 ARG A CA 1
ATOM 641 C C . ARG A 1 89 ? -7.294 0.353 14.023 1.00 73.75 89 ARG A C 1
ATOM 643 O O . ARG A 1 89 ? -8.204 -0.256 14.581 1.00 73.75 89 ARG A O 1
ATOM 650 N N . ARG A 1 90 ? -6.614 1.330 14.631 1.00 73.06 90 ARG A N 1
ATOM 651 C CA . ARG A 1 90 ? -6.931 1.805 15.989 1.00 73.06 90 ARG A CA 1
ATOM 652 C C . ARG A 1 90 ? -8.256 2.563 16.023 1.00 73.06 90 ARG A C 1
ATOM 654 O O . ARG A 1 90 ? -9.072 2.287 16.896 1.00 73.06 90 ARG A O 1
ATOM 661 N N . ALA A 1 91 ? -8.485 3.461 15.068 1.00 73.00 91 ALA A N 1
ATOM 662 C CA . ALA A 1 91 ? -9.729 4.214 14.944 1.00 73.00 91 ALA A CA 1
ATOM 663 C C . ALA A 1 91 ? -10.923 3.286 14.681 1.00 73.00 91 ALA A C 1
ATOM 665 O O . ALA A 1 91 ? -11.939 3.386 15.357 1.00 73.00 91 ALA A O 1
ATOM 666 N N . HIS A 1 92 ? -10.770 2.310 13.786 1.00 71.31 92 HIS A N 1
ATOM 667 C CA . HIS A 1 92 ? -11.811 1.337 13.478 1.00 71.31 92 HIS A CA 1
ATOM 668 C C . HIS A 1 92 ? -12.133 0.436 14.679 1.00 71.31 92 HIS A C 1
ATOM 670 O O . HIS A 1 92 ? -13.300 0.177 14.954 1.00 71.31 92 HIS A O 1
ATOM 676 N N . ARG A 1 93 ? -11.122 0.009 15.454 1.00 69.94 93 ARG A N 1
ATOM 677 C CA . ARG A 1 93 ? -11.347 -0.717 16.718 1.00 69.94 93 ARG A CA 1
ATOM 678 C C . ARG A 1 93 ? -12.110 0.132 17.739 1.00 69.94 93 ARG A C 1
ATOM 680 O O . ARG A 1 93 ? -13.037 -0.385 18.349 1.00 69.94 93 ARG A O 1
ATOM 687 N N . ARG A 1 94 ? -11.763 1.418 17.884 1.00 65.94 94 ARG A N 1
ATOM 688 C CA . ARG A 1 94 ? -12.470 2.356 18.777 1.00 65.94 94 ARG A CA 1
ATOM 689 C C . ARG A 1 94 ? -13.911 2.606 18.333 1.00 65.94 94 ARG A C 1
ATOM 691 O O . ARG A 1 94 ? -14.813 2.558 19.157 1.00 65.94 94 ARG A O 1
ATOM 698 N N . ALA A 1 95 ? -14.144 2.807 17.040 1.00 67.25 95 ALA A N 1
ATOM 699 C CA . ALA A 1 95 ? -15.491 2.969 16.498 1.00 67.25 95 ALA A CA 1
ATOM 700 C C . ALA A 1 95 ? -16.347 1.716 16.749 1.00 67.25 95 ALA A C 1
ATOM 702 O O . ALA A 1 95 ? -17.504 1.816 17.143 1.00 67.25 95 ALA A O 1
ATOM 703 N N . ARG A 1 96 ? -15.755 0.524 16.600 1.00 68.12 96 ARG A N 1
ATOM 704 C CA . ARG A 1 96 ? -16.443 -0.746 16.851 1.00 68.12 96 ARG A CA 1
ATOM 705 C C . ARG A 1 96 ? -16.763 -0.960 18.332 1.00 68.12 96 ARG A C 1
ATOM 707 O O . ARG A 1 96 ? -17.848 -1.442 18.632 1.00 68.12 96 ARG A O 1
ATOM 714 N N . SER A 1 97 ? -15.868 -0.573 19.247 1.00 66.81 97 SER A N 1
ATOM 715 C CA . SER A 1 97 ? -16.142 -0.648 20.689 1.00 66.81 97 SER A CA 1
ATOM 716 C C . SER A 1 97 ? -17.218 0.344 21.128 1.00 66.81 97 SER A C 1
ATOM 718 O O . SER A 1 97 ? -18.069 -0.016 21.931 1.00 66.81 97 SER A O 1
ATOM 720 N N . VAL A 1 98 ? -17.223 1.563 20.578 1.00 68.6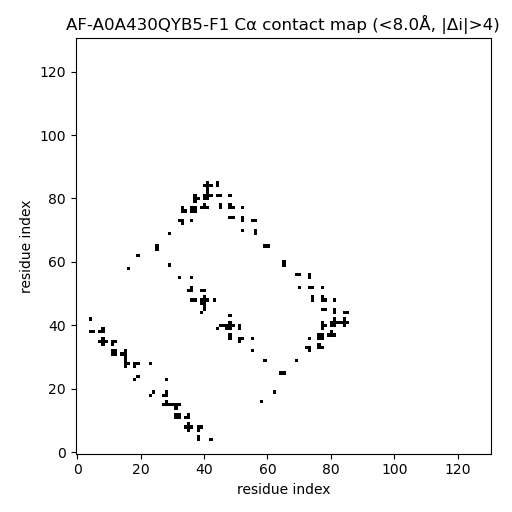2 98 VAL A N 1
ATOM 721 C CA . VAL A 1 98 ? -18.256 2.570 20.875 1.00 68.62 98 VAL A CA 1
ATOM 722 C C . VAL A 1 98 ? -19.627 2.102 20.381 1.00 68.62 98 VAL A C 1
ATOM 724 O O . VAL A 1 98 ? -20.572 2.085 21.161 1.00 68.62 98 VAL A O 1
ATOM 727 N N . ALA A 1 99 ? -19.722 1.597 19.147 1.00 69.62 99 ALA A N 1
ATOM 728 C CA . ALA A 1 99 ? -20.970 1.041 18.619 1.00 69.62 99 ALA A CA 1
ATOM 729 C C . ALA A 1 99 ? -21.475 -0.172 19.425 1.00 69.62 99 ALA A C 1
ATOM 731 O O . ALA A 1 99 ? -22.677 -0.389 19.548 1.00 69.62 99 ALA A O 1
ATOM 732 N N . GLN A 1 100 ? -20.570 -0.977 19.989 1.00 70.50 100 GLN A N 1
ATOM 733 C CA . GLN A 1 100 ? -20.942 -2.109 20.839 1.00 70.50 100 GLN A CA 1
ATOM 734 C C . GLN A 1 100 ? -21.506 -1.652 22.192 1.00 70.50 100 GLN A C 1
ATOM 736 O O . GLN A 1 100 ? -22.463 -2.252 22.678 1.00 70.50 100 GLN A O 1
ATOM 741 N N . VAL A 1 101 ? -20.958 -0.579 22.769 1.00 70.75 101 VAL A N 1
ATOM 742 C CA . VAL A 1 101 ? -21.484 0.045 23.993 1.00 70.75 101 VAL A CA 1
ATOM 743 C C . VAL A 1 101 ? -22.849 0.682 23.738 1.00 70.75 101 VAL A C 1
ATOM 745 O O . VAL A 1 101 ? -23.759 0.450 24.525 1.00 70.75 101 VAL A O 1
ATOM 748 N N . GLU A 1 102 ? -23.034 1.400 22.627 1.00 69.81 102 GLU A N 1
ATOM 749 C CA . GLU A 1 102 ? -24.348 1.946 22.253 1.00 69.81 102 GLU A CA 1
ATOM 750 C C . GLU A 1 102 ? -25.394 0.846 22.069 1.00 69.81 102 GLU A C 1
ATOM 752 O O . GLU A 1 102 ? -26.523 0.983 22.530 1.00 69.81 102 GLU A O 1
ATOM 757 N N . ARG A 1 103 ? -25.013 -0.284 21.463 1.00 72.44 103 ARG A N 1
ATOM 758 C CA . ARG A 1 103 ? -25.912 -1.429 21.284 1.00 72.44 103 ARG A CA 1
ATOM 759 C C . ARG A 1 103 ? -26.300 -2.082 22.614 1.00 72.44 103 ARG A C 1
ATOM 761 O O . ARG A 1 103 ? -27.446 -2.485 22.772 1.00 72.44 103 ARG A O 1
ATOM 768 N N . LEU A 1 104 ? -25.368 -2.154 23.568 1.00 70.12 104 LEU A N 1
ATOM 769 C CA . LEU A 1 104 ? -25.631 -2.630 24.931 1.00 70.12 104 LEU A CA 1
ATOM 770 C C . LEU A 1 104 ? -26.550 -1.669 25.700 1.00 70.12 104 LEU A C 1
ATOM 772 O O . LEU A 1 104 ? -27.499 -2.117 26.337 1.00 70.12 104 LEU A O 1
ATOM 776 N N . LEU A 1 105 ? -26.317 -0.360 25.593 1.00 73.31 105 LEU A N 1
ATOM 777 C CA . LEU A 1 105 ? -27.163 0.677 26.194 1.00 73.31 105 LEU A CA 1
ATOM 778 C C . LEU A 1 105 ? -28.580 0.668 25.615 1.00 73.31 105 LEU A C 1
ATOM 780 O O . LEU A 1 105 ? -29.541 0.697 26.377 1.00 73.31 105 LEU A O 1
ATOM 784 N N . ALA A 1 106 ? -28.710 0.554 24.292 1.00 74.69 106 ALA A N 1
ATOM 785 C CA . ALA A 1 106 ? -29.997 0.402 23.623 1.00 74.69 106 ALA A CA 1
ATOM 786 C C . ALA A 1 106 ? -30.722 -0.865 24.099 1.00 74.69 106 ALA A C 1
ATOM 788 O O . ALA A 1 106 ? -31.882 -0.781 24.482 1.00 74.69 106 ALA A O 1
ATOM 789 N N . SER A 1 107 ? -30.025 -2.005 24.194 1.00 68.12 107 SER A N 1
ATOM 790 C CA . SER A 1 107 ? -30.627 -3.249 24.695 1.00 68.12 107 SER A CA 1
ATOM 791 C C . SER A 1 107 ? -31.029 -3.186 26.175 1.00 68.12 107 SER A C 1
ATOM 793 O O . SER A 1 107 ? -32.032 -3.773 26.564 1.00 68.12 107 SER A O 1
ATOM 795 N N . ALA A 1 108 ? -30.289 -2.447 27.009 1.00 71.25 108 ALA A N 1
ATOM 796 C CA . ALA A 1 108 ? -30.637 -2.247 28.415 1.00 71.25 108 ALA A CA 1
ATOM 797 C C . ALA A 1 108 ? -31.852 -1.317 2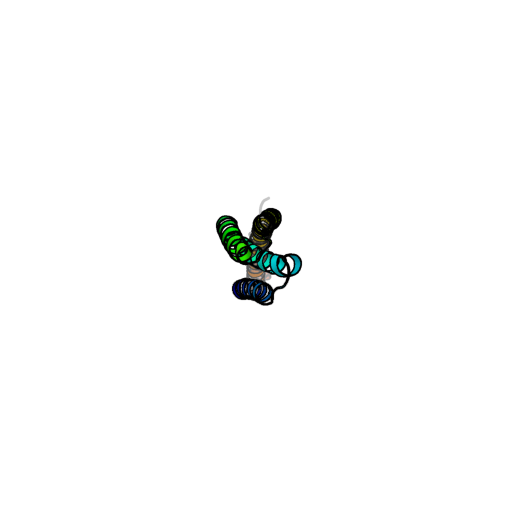8.572 1.00 71.25 108 ALA A C 1
ATOM 799 O O . ALA A 1 108 ? -32.714 -1.560 29.412 1.00 71.25 108 ALA A O 1
ATOM 800 N N . LEU A 1 109 ? -31.947 -0.279 27.736 1.00 63.75 109 LEU A N 1
ATOM 801 C CA . LEU A 1 109 ? -33.094 0.631 27.673 1.00 63.75 109 LEU A CA 1
ATOM 802 C C . LEU A 1 109 ? -34.344 -0.020 27.067 1.00 63.75 109 LEU A C 1
ATOM 804 O O . LEU A 1 109 ? -35.441 0.308 27.500 1.00 63.75 109 LEU A O 1
ATOM 808 N N . GLU A 1 110 ? -34.193 -0.961 26.133 1.00 63.72 110 GLU A N 1
ATOM 809 C CA . GLU A 1 110 ? -35.281 -1.810 25.616 1.00 63.72 110 GLU A CA 1
ATOM 810 C C . GLU A 1 110 ? -35.727 -2.895 26.602 1.00 63.72 110 GLU A C 1
ATOM 812 O O . GLU A 1 110 ? -36.867 -3.342 26.527 1.00 63.72 110 GLU A O 1
ATOM 817 N N . ALA A 1 111 ? -34.867 -3.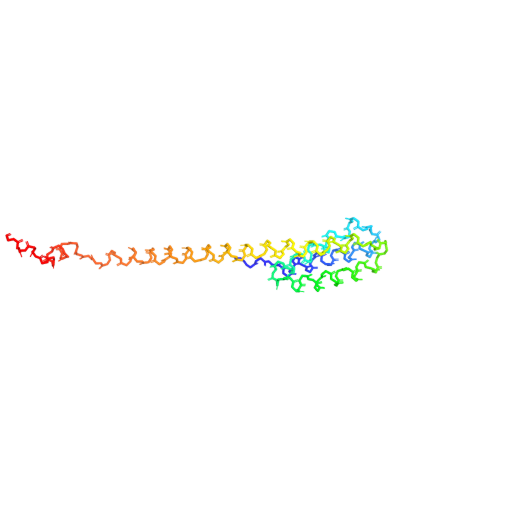314 27.534 1.00 62.94 111 ALA A N 1
ATOM 818 C CA . ALA A 1 111 ? -35.229 -4.244 28.606 1.00 62.94 111 ALA A CA 1
ATOM 819 C C . ALA A 1 111 ? -35.899 -3.542 29.806 1.00 62.94 111 ALA A C 1
ATOM 821 O O . ALA A 1 111 ? -36.666 -4.157 30.543 1.00 62.94 111 ALA A O 1
ATOM 822 N N . LEU A 1 112 ? -35.651 -2.242 29.988 1.00 55.91 112 LEU A N 1
ATOM 823 C CA . LEU A 1 112 ? -36.262 -1.411 31.030 1.00 55.91 112 LEU A CA 1
ATOM 824 C C . LEU A 1 112 ? -37.801 -1.222 30.961 1.00 55.91 112 LEU A C 1
ATOM 826 O O . LEU A 1 112 ? -38.380 -1.051 32.034 1.00 55.91 112 LEU A O 1
ATOM 830 N N . PRO A 1 113 ? -38.520 -1.277 29.817 1.00 55.97 113 PRO A N 1
ATOM 831 C CA . PRO A 1 113 ? -39.970 -1.089 29.783 1.00 55.97 113 PRO A CA 1
ATOM 832 C C . PRO A 1 113 ? -40.753 -2.342 30.201 1.00 55.97 113 PRO A C 1
ATOM 834 O O . PRO A 1 113 ? -41.966 -2.258 30.335 1.00 55.97 113 PRO A O 1
ATOM 837 N N . GLN A 1 114 ? -40.101 -3.496 30.413 1.00 52.72 114 GLN A N 1
ATOM 838 C CA . GLN A 1 114 ? -40.774 -4.716 30.892 1.00 52.72 114 GLN A CA 1
ATOM 839 C C . GLN A 1 114 ? -40.886 -4.802 32.423 1.00 52.72 114 GLN A C 1
ATOM 841 O O . GLN A 1 114 ? -41.536 -5.709 32.934 1.00 52.72 114 GLN A O 1
ATOM 846 N N . ALA A 1 115 ? -40.315 -3.851 33.170 1.00 51.31 115 ALA A N 1
ATOM 847 C CA . ALA A 1 115 ? -40.642 -3.651 34.581 1.00 51.31 115 ALA A CA 1
ATOM 848 C C . ALA A 1 115 ? -41.793 -2.641 34.684 1.00 51.31 115 ALA A C 1
ATOM 850 O O . ALA A 1 115 ? -41.635 -1.502 35.128 1.00 51.31 115 ALA A O 1
ATOM 851 N N . GLU A 1 116 ? -42.953 -3.075 34.205 1.00 48.66 116 GLU A N 1
ATOM 852 C CA . GLU A 1 116 ? -44.246 -2.422 34.351 1.00 48.66 116 GLU A CA 1
ATOM 853 C C . GLU A 1 116 ? -44.677 -2.477 35.822 1.00 48.66 116 GLU A C 1
ATOM 855 O O . GLU A 1 116 ? -45.592 -3.203 36.168 1.00 48.66 116 GLU A O 1
ATOM 860 N N . ASP A 1 117 ? -43.973 -1.766 36.709 1.00 54.84 117 ASP A N 1
ATOM 861 C CA . ASP A 1 117 ? -44.594 -1.212 37.912 1.00 54.84 117 ASP A CA 1
ATOM 862 C C . ASP A 1 117 ? -43.688 -0.179 38.612 1.00 54.84 117 ASP A C 1
ATOM 864 O O . ASP A 1 117 ? -43.023 -0.424 39.627 1.00 54.84 117 ASP A O 1
ATOM 868 N N . ARG A 1 118 ? -43.651 1.040 38.058 1.00 53.16 118 ARG A N 1
ATOM 869 C CA . ARG A 1 118 ? -43.023 2.205 38.712 1.00 53.16 118 ARG A CA 1
ATOM 870 C C . ARG A 1 118 ? -43.632 2.480 40.096 1.00 53.16 118 ARG A C 1
ATOM 872 O O . ARG A 1 118 ? -42.953 3.061 40.941 1.00 53.16 118 ARG A O 1
ATOM 879 N N . GLU A 1 119 ? -44.867 2.039 40.348 1.00 54.12 119 GLU A N 1
ATOM 880 C CA . GLU A 1 119 ? -45.530 2.163 41.649 1.00 54.12 119 GLU A CA 1
ATOM 881 C C . GLU A 1 119 ? -45.121 1.063 42.642 1.00 54.12 119 GLU A C 1
ATOM 883 O O . GLU A 1 119 ? -44.995 1.352 43.836 1.00 54.12 119 GLU A O 1
ATOM 888 N N . ALA A 1 120 ? -44.820 -0.163 42.194 1.00 51.81 120 ALA A N 1
ATOM 889 C CA . ALA A 1 120 ? -44.321 -1.213 43.093 1.00 51.81 120 ALA A CA 1
ATOM 890 C C . ALA A 1 120 ? -42.896 -0.925 43.596 1.00 51.81 120 ALA A C 1
ATOM 892 O O . ALA A 1 120 ? -42.587 -1.169 44.764 1.00 51.81 120 ALA A O 1
ATOM 893 N N . LEU A 1 121 ? -42.041 -0.335 42.753 1.00 52.50 121 LEU A N 1
ATOM 894 C CA . LEU A 1 121 ? -40.675 0.048 43.130 1.00 52.50 121 LEU A CA 1
ATOM 895 C C . LEU A 1 121 ? -40.659 1.195 44.156 1.00 52.50 121 LEU A C 1
ATOM 897 O O . LEU A 1 121 ? -39.888 1.145 45.115 1.00 52.50 121 LEU A O 1
ATOM 901 N N . LEU A 1 122 ? -41.577 2.161 44.028 1.00 55.00 122 LEU A N 1
ATOM 902 C CA . LEU A 1 122 ? -41.779 3.226 45.019 1.00 55.00 122 LEU A CA 1
ATOM 903 C C . LEU A 1 122 ? -42.366 2.710 46.343 1.00 55.00 122 LEU A C 1
ATOM 905 O O . LEU A 1 122 ? -42.056 3.266 47.393 1.00 55.00 122 LEU A O 1
ATOM 909 N N . LYS A 1 123 ? -43.150 1.623 46.325 1.00 51.56 123 LYS A N 1
ATOM 910 C CA . LYS A 1 123 ? -43.625 0.938 47.544 1.00 51.56 123 LYS A CA 1
ATOM 911 C C . LYS A 1 123 ? -42.574 0.037 48.202 1.00 51.56 123 LYS A C 1
ATOM 913 O O . LYS A 1 123 ? -42.678 -0.219 49.397 1.00 51.56 123 LYS A O 1
ATOM 918 N N . SER A 1 124 ? -41.582 -0.442 47.450 1.00 48.06 124 SER A N 1
ATOM 919 C CA . SER A 1 124 ? -40.489 -1.279 47.975 1.00 48.06 124 SER A CA 1
ATOM 920 C C . SER A 1 124 ? -39.317 -0.494 48.569 1.00 48.06 124 SER A C 1
ATOM 922 O O . SER A 1 124 ? -38.444 -1.094 49.197 1.00 48.06 124 SER A O 1
ATOM 924 N N . LEU A 1 125 ? -39.281 0.833 48.393 1.00 50.19 125 LEU A N 1
ATOM 925 C CA . LEU A 1 125 ? -38.300 1.675 49.067 1.00 50.19 125 LEU A CA 1
ATOM 926 C C . LEU A 1 125 ? -38.588 1.625 50.574 1.00 50.19 125 LEU A C 1
ATOM 928 O O . LEU A 1 125 ? -39.665 2.060 50.996 1.00 50.19 125 LEU A O 1
ATOM 932 N N . PRO A 1 126 ? -37.670 1.080 51.396 1.00 48.94 126 PRO A N 1
ATOM 933 C CA . PRO A 1 126 ? -37.869 1.046 52.829 1.00 48.94 126 PRO A CA 1
ATOM 934 C C . PRO A 1 126 ? -37.971 2.495 53.276 1.00 48.94 126 PRO A C 1
ATOM 936 O O . PRO A 1 126 ? -37.061 3.292 53.039 1.00 48.94 126 PRO A O 1
ATOM 939 N N . VAL A 1 127 ? -39.120 2.826 53.864 1.00 52.31 127 VAL A N 1
ATOM 940 C CA . VAL A 1 127 ? -39.368 4.091 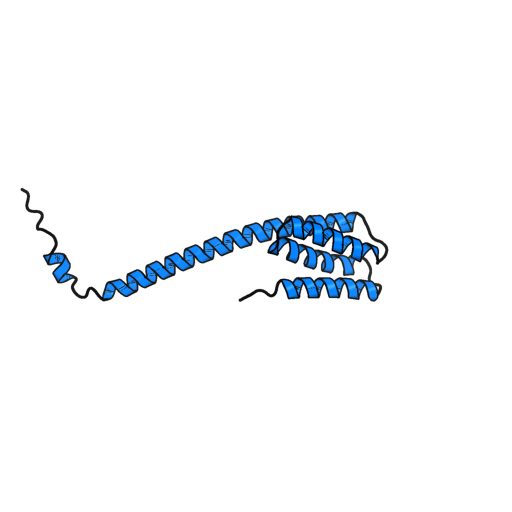54.546 1.00 52.31 127 VAL A CA 1
ATOM 941 C C . VAL A 1 127 ? -38.099 4.422 55.317 1.00 52.31 127 VAL A C 1
ATOM 943 O O . VAL A 1 127 ? -37.725 3.669 56.220 1.00 52.31 127 VAL A O 1
ATOM 946 N N . LEU A 1 128 ? -37.422 5.509 54.930 1.00 47.19 128 LEU A N 1
ATOM 947 C CA . LEU A 1 128 ? -36.400 6.149 55.747 1.00 47.19 128 LEU A CA 1
ATOM 948 C C . LEU A 1 128 ? -37.109 6.623 57.016 1.00 47.19 128 LEU A C 1
ATOM 950 O O . LEU A 1 128 ? -37.578 7.748 57.148 1.00 47.19 128 LEU A O 1
ATOM 954 N N . ARG A 1 129 ? -37.279 5.665 57.917 1.00 50.66 129 ARG A N 1
ATOM 955 C CA . ARG A 1 129 ? -37.663 5.826 59.295 1.00 50.66 129 ARG A CA 1
ATOM 956 C C . ARG A 1 129 ? -36.341 5.907 60.022 1.00 50.66 129 ARG A C 1
ATOM 958 O O . ARG A 1 129 ? -35.638 4.906 60.060 1.00 50.66 129 ARG A O 1
ATOM 965 N N . LEU A 1 130 ? -36.024 7.105 60.486 1.00 44.91 130 LEU A N 1
ATOM 966 C CA . LEU A 1 130 ? -35.054 7.512 61.509 1.00 44.91 130 LEU A CA 1
ATOM 967 C C . LEU A 1 130 ? -34.946 9.026 61.269 1.00 44.91 130 LEU A C 1
ATOM 969 O O . LEU A 1 130 ? -34.490 9.435 60.209 1.00 44.91 130 LEU A O 1
ATOM 973 N N . GLY A 1 131 ? -35.453 9.910 62.111 1.00 42.44 131 GLY A N 1
ATOM 974 C CA . GLY A 1 131 ? -35.677 9.850 63.549 1.00 42.44 131 GLY A CA 1
ATOM 975 C C . GLY A 1 131 ? -35.353 11.249 64.046 1.00 42.44 131 GLY A C 1
ATOM 976 O O . GLY A 1 131 ? -34.292 11.754 63.621 1.00 42.44 131 GLY A O 1
#

Sequence (131 aa):
MVLPYPVIALGSLFMGLLAGVLGYTDPYILPWFMIAVAVVASVHGLPWGLLASALAASALALFPPFSGTALALLLLSALLAHQVGKSLRRAHRRARSVAQVERLLASALEALPQAEDREALLKSLPVLRLG

Foldseek 3Di:
DPPPLVCLLVVLQVLLLVCLVVQHDPVRNLVSLLRNLLSQCLPVNQVSSLVSLVVSLVSCVVRPPRDPVSSVSSNVSSVVSRVVSVVVVVVVVVVVVVVVVVVVVVVVVVVVVVPPDPPVVVVPPPPPDDD

pLDDT: mean 78.86, std 15.2, range [42.44, 94.88]

Solvent-accessible surface area (backbone atoms only — not comparable to full-atom values): 7005 Å² total; per-residue (Å²): 133,84,76,61,56,68,57,52,24,51,51,26,41,52,50,20,52,49,36,46,74,73,66,55,55,65,88,75,22,50,62,26,40,31,50,20,16,18,46,42,1,26,74,72,28,52,74,50,4,53,52,38,26,52,53,44,43,58,59,42,59,76,45,82,86,65,48,75,63,58,48,51,50,27,50,49,30,8,54,53,24,20,54,51,30,53,50,50,56,51,51,52,51,51,52,52,52,52,54,50,50,52,51,50,52,50,52,51,58,67,55,54,71,75,65,82,44,76,64,57,57,65,68,65,53,76,76,87,77,81,131

Radius of gyration: 27.86 Å; Cα contacts (8 Å, |Δi|>4): 109; chains: 1; bounding box: 63×17×87 Å

Mean predicted aligned error: 12.99 Å

Organism: Thermus scotoductus (NCBI:txid37636)

Secondary structure (DSSP, 8-state):
----HHHHHHHHHHHHHHHHHTT--HHHHHHHHHHHHHHHHHHH-HHHHHHHHHHHHHHHTTSS---HHHHHHHHHHHHHHHHHHHHHHHHHHHHHHHHHHHHHHHHHHHHGGG---HHHHHHHS------